Protein AF-A0A2S9GEY0-F1 (afdb_monomer_lite)

Structure (mmCIF, N/CA/C/O backbone):
data_AF-A0A2S9GEY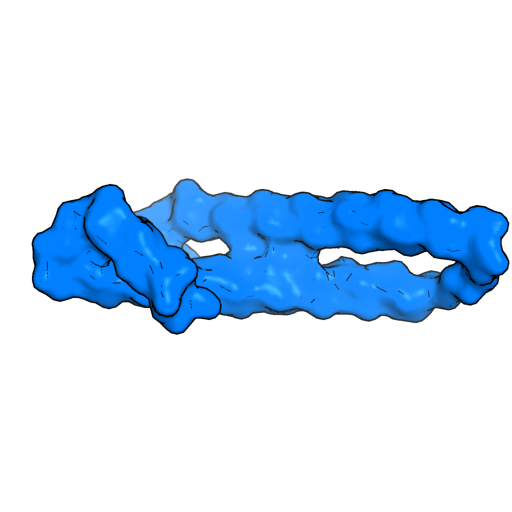0-F1
#
_entry.id   AF-A0A2S9GEY0-F1
#
loop_
_atom_site.group_PDB
_atom_site.id
_atom_site.type_symbol
_atom_site.label_atom_id
_atom_site.label_alt_id
_atom_site.label_comp_id
_atom_site.label_asym_id
_atom_site.label_entity_id
_atom_site.label_seq_id
_atom_site.pdbx_PDB_ins_code
_atom_site.Cartn_x
_atom_site.Cartn_y
_atom_site.Cartn_z
_atom_site.occupancy
_atom_site.B_iso_or_equiv
_atom_site.auth_seq_id
_atom_site.auth_comp_id
_atom_site.auth_asym_id
_atom_site.auth_atom_id
_atom_site.pdbx_PDB_model_num
ATOM 1 N N . ILE A 1 1 ? 0.299 -9.399 14.463 1.00 44.59 1 ILE A N 1
ATOM 2 C CA . ILE A 1 1 ? -0.923 -10.073 14.979 1.00 44.59 1 ILE A CA 1
ATOM 3 C C . ILE A 1 1 ? -1.746 -9.156 15.891 1.00 44.59 1 ILE A C 1
ATOM 5 O O . ILE A 1 1 ? -2.943 -9.064 15.668 1.00 44.59 1 ILE A O 1
ATOM 9 N N . TRP A 1 2 ? -1.139 -8.390 16.808 1.00 50.34 2 TRP A N 1
ATOM 10 C CA . TRP A 1 2 ? -1.878 -7.487 17.712 1.00 50.34 2 TRP A CA 1
ATOM 11 C C . TRP A 1 2 ? -2.426 -6.180 17.086 1.00 50.34 2 TRP A C 1
ATOM 13 O O . TRP A 1 2 ? -3.425 -5.669 17.572 1.00 50.34 2 TRP A O 1
ATOM 23 N N . VAL A 1 3 ? -1.868 -5.671 15.976 1.00 55.94 3 VAL A N 1
ATOM 24 C CA . VAL A 1 3 ? -2.320 -4.398 15.346 1.00 55.94 3 VAL A CA 1
ATOM 25 C C . VAL A 1 3 ? -3.523 -4.568 14.400 1.00 55.94 3 VAL A C 1
ATOM 27 O O . VAL A 1 3 ? -4.392 -3.706 14.315 1.00 55.94 3 VAL A O 1
ATOM 30 N N . PHE A 1 4 ? -3.626 -5.708 13.712 1.00 59.19 4 PHE A N 1
ATOM 31 C CA . PHE A 1 4 ? -4.619 -5.916 12.648 1.00 59.19 4 PHE A CA 1
ATOM 32 C C . PHE A 1 4 ? -5.905 -6.614 13.114 1.00 59.19 4 PHE A C 1
ATOM 34 O O . PHE A 1 4 ? -6.899 -6.594 12.404 1.00 59.19 4 PHE A O 1
ATOM 41 N N . GLY A 1 5 ? -5.948 -7.198 14.317 1.00 60.78 5 GLY A N 1
ATOM 42 C CA . GLY A 1 5 ? -7.176 -7.798 14.869 1.00 60.78 5 GLY A CA 1
ATOM 43 C C . GLY A 1 5 ? -7.755 -8.995 14.092 1.00 60.78 5 GLY A C 1
ATOM 44 O O . GLY A 1 5 ? -8.783 -9.522 14.494 1.00 60.78 5 GLY A O 1
ATOM 45 N N . GLY A 1 6 ? -7.112 -9.453 13.013 1.00 68.25 6 GLY A N 1
ATOM 46 C CA . GLY A 1 6 ? -7.553 -10.603 12.227 1.00 68.25 6 GLY A CA 1
ATOM 47 C C . GLY A 1 6 ? -6.687 -10.843 10.989 1.00 68.25 6 GLY A C 1
ATOM 48 O O . GLY A 1 6 ? -6.046 -9.924 10.478 1.00 68.25 6 GLY A O 1
ATOM 49 N N . LEU A 1 7 ? -6.679 -12.089 10.504 1.00 68.25 7 LEU A N 1
ATOM 50 C CA . LEU A 1 7 ? -5.936 -12.526 9.311 1.00 68.25 7 LEU A CA 1
ATOM 51 C C . LEU A 1 7 ? -6.277 -11.676 8.074 1.00 68.25 7 LEU A C 1
ATOM 53 O O . LEU A 1 7 ? -5.388 -11.310 7.311 1.00 68.25 7 LEU A O 1
ATOM 57 N N . PHE A 1 8 ? -7.548 -11.295 7.924 1.00 69.25 8 PHE A N 1
ATOM 58 C CA . PHE A 1 8 ? -8.036 -10.499 6.796 1.00 69.25 8 PHE A CA 1
ATOM 59 C C . PHE A 1 8 ? -7.417 -9.101 6.720 1.00 69.25 8 PHE A C 1
ATOM 61 O O . PHE A 1 8 ? -7.040 -8.658 5.640 1.00 69.25 8 PHE A O 1
ATOM 68 N N . ALA A 1 9 ? -7.237 -8.426 7.854 1.00 71.25 9 ALA A N 1
ATOM 69 C CA . ALA A 1 9 ? -6.657 -7.087 7.874 1.00 71.25 9 ALA A CA 1
ATOM 70 C C . ALA A 1 9 ? -5.146 -7.100 7.571 1.00 71.25 9 ALA A C 1
ATOM 72 O O . ALA A 1 9 ? -4.627 -6.142 7.011 1.00 71.25 9 ALA A O 1
ATOM 73 N N . ALA A 1 10 ? -4.449 -8.208 7.851 1.00 75.75 10 ALA A N 1
ATOM 74 C CA . ALA A 1 10 ? -3.053 -8.392 7.446 1.00 75.75 10 ALA A CA 1
ATOM 75 C C . ALA A 1 10 ? -2.892 -8.690 5.941 1.00 75.75 10 ALA A C 1
ATOM 77 O O . ALA A 1 10 ? -1.822 -8.445 5.386 1.00 75.75 10 ALA A O 1
ATOM 78 N N . MET A 1 11 ? -3.936 -9.183 5.261 1.00 81.62 11 MET A N 1
ATOM 79 C CA . MET A 1 11 ? -3.892 -9.380 3.807 1.00 81.62 11 MET A CA 1
ATOM 80 C C . MET A 1 11 ? -3.964 -8.066 3.028 1.00 81.62 11 MET A C 1
ATOM 82 O O . MET A 1 11 ? -3.463 -8.016 1.911 1.00 81.62 11 MET A O 1
ATOM 86 N N . VAL A 1 12 ? -4.551 -7.009 3.600 1.00 83.25 12 VAL A N 1
ATOM 87 C CA . VAL A 1 12 ? -4.688 -5.699 2.941 1.00 83.25 12 VAL A CA 1
ATOM 88 C C . VAL A 1 12 ? -3.327 -5.128 2.507 1.00 83.25 12 VAL A C 1
ATOM 90 O O . VAL A 1 12 ? -3.140 -4.947 1.304 1.00 83.25 12 VAL A O 1
ATOM 93 N N . PRO A 1 13 ? -2.335 -4.929 3.401 1.00 82.12 13 PRO A N 1
ATOM 94 C CA . PRO A 1 13 ? -1.018 -4.430 2.996 1.00 82.12 13 PRO A CA 1
ATOM 95 C C . PRO A 1 13 ? -0.291 -5.357 2.022 1.00 82.12 13 PRO A C 1
ATOM 97 O O . PRO A 1 13 ? 0.405 -4.879 1.131 1.00 82.12 13 PRO A O 1
ATOM 100 N N . LEU A 1 14 ? -0.467 -6.676 2.150 1.00 84.12 14 LEU A N 1
ATOM 101 C CA . LEU A 1 14 ? 0.143 -7.637 1.229 1.00 84.12 14 LEU A CA 1
ATOM 102 C C . LEU A 1 14 ? -0.452 -7.536 -0.179 1.00 84.12 14 LEU A C 1
ATOM 104 O O . LEU A 1 14 ? 0.294 -7.541 -1.155 1.00 84.12 14 LEU A O 1
ATOM 108 N N . ALA A 1 15 ? -1.775 -7.413 -0.291 1.00 87.50 15 ALA A N 1
ATOM 109 C CA . ALA A 1 15 ? -2.459 -7.251 -1.567 1.00 87.50 15 ALA A CA 1
ATOM 110 C C . ALA A 1 15 ? -2.088 -5.917 -2.232 1.00 87.50 15 ALA A C 1
ATOM 112 O O . ALA A 1 15 ? -1.750 -5.898 -3.415 1.00 87.50 15 ALA A O 1
ATOM 113 N N . VAL A 1 16 ? -2.080 -4.821 -1.465 1.00 87.38 16 VAL A N 1
ATOM 114 C CA . VAL A 1 16 ? -1.668 -3.494 -1.953 1.00 87.38 16 VAL A CA 1
ATOM 115 C C . VAL A 1 16 ? -0.200 -3.506 -2.385 1.00 87.38 16 VAL A C 1
ATOM 117 O O . VAL A 1 16 ? 0.120 -3.012 -3.463 1.00 87.38 16 VAL A O 1
ATOM 120 N N . GLY A 1 17 ? 0.688 -4.124 -1.602 1.00 86.69 17 GLY A N 1
ATOM 121 C CA . GLY A 1 17 ? 2.108 -4.250 -1.934 1.00 86.69 17 GLY A CA 1
ATOM 122 C C . GLY A 1 17 ? 2.346 -5.078 -3.196 1.00 86.69 17 GLY A C 1
ATOM 123 O O . GLY A 1 17 ? 3.088 -4.655 -4.080 1.00 86.69 17 GLY A O 1
ATOM 124 N N . ALA A 1 18 ? 1.674 -6.224 -3.332 1.00 88.69 18 ALA A N 1
ATOM 125 C CA . ALA A 1 18 ? 1.754 -7.047 -4.537 1.00 88.69 18 ALA A CA 1
ATOM 126 C C . ALA A 1 18 ? 1.243 -6.294 -5.776 1.00 88.69 18 ALA A C 1
ATOM 128 O O . ALA A 1 18 ? 1.885 -6.327 -6.829 1.00 88.69 18 ALA A O 1
ATOM 129 N N . PHE A 1 19 ? 0.130 -5.567 -5.639 1.00 91.75 19 PHE A N 1
ATOM 130 C CA . PHE A 1 19 ? -0.408 -4.731 -6.706 1.00 91.75 19 PHE A CA 1
ATOM 131 C C . PHE A 1 19 ? 0.578 -3.624 -7.101 1.00 91.75 19 PHE A C 1
ATOM 133 O O . PHE A 1 19 ? 0.906 -3.499 -8.281 1.00 91.75 19 PHE A O 1
ATOM 140 N N . ALA A 1 20 ? 1.130 -2.894 -6.129 1.00 88.56 20 ALA A N 1
ATOM 141 C CA . ALA A 1 20 ? 2.121 -1.847 -6.359 1.00 88.56 20 ALA A CA 1
ATOM 142 C C . ALA A 1 20 ? 3.370 -2.383 -7.074 1.00 88.56 20 ALA A C 1
ATOM 144 O O . ALA A 1 20 ? 3.791 -1.809 -8.074 1.00 88.56 20 ALA A O 1
ATOM 145 N N . ILE A 1 21 ? 3.915 -3.523 -6.633 1.00 88.94 21 ILE A N 1
ATOM 146 C CA . ILE A 1 21 ? 5.070 -4.167 -7.276 1.00 88.94 21 ILE A CA 1
ATOM 147 C C . ILE A 1 21 ? 4.739 -4.549 -8.721 1.00 88.94 21 ILE A C 1
ATOM 149 O O . ILE A 1 21 ? 5.510 -4.236 -9.627 1.00 88.94 21 ILE A O 1
ATOM 153 N N . SER A 1 22 ? 3.592 -5.193 -8.956 1.00 91.75 22 SER A N 1
ATOM 154 C CA . SER A 1 22 ? 3.185 -5.590 -10.308 1.00 91.75 22 SER A CA 1
ATOM 155 C C . SER A 1 22 ? 3.015 -4.382 -11.240 1.00 91.75 22 SER A C 1
ATOM 157 O O . SER A 1 22 ? 3.509 -4.405 -12.368 1.00 91.75 22 SER A O 1
ATOM 159 N N . GLY A 1 23 ? 2.414 -3.296 -10.741 1.00 90.38 23 GLY A N 1
ATOM 160 C CA . GLY A 1 23 ? 2.254 -2.035 -11.459 1.00 90.38 23 GLY A CA 1
ATOM 161 C C . GLY A 1 23 ? 3.591 -1.355 -11.746 1.00 90.38 23 GLY A C 1
ATOM 162 O O . GLY A 1 23 ? 3.841 -0.961 -12.882 1.00 90.38 23 GLY A O 1
ATOM 163 N N . SER A 1 24 ? 4.492 -1.282 -10.762 1.00 88.56 24 SER A N 1
ATOM 164 C CA . SER A 1 24 ? 5.841 -0.746 -10.963 1.00 88.56 24 SER A CA 1
ATOM 165 C C . SER A 1 24 ? 6.620 -1.544 -12.001 1.00 88.56 24 SER A C 1
ATOM 167 O O . SER A 1 24 ? 7.220 -0.943 -12.883 1.00 88.56 24 SER A O 1
ATOM 169 N N . VAL A 1 25 ? 6.583 -2.879 -11.961 1.00 90.06 25 VAL A N 1
ATOM 170 C CA . VAL A 1 25 ? 7.251 -3.714 -12.973 1.00 90.06 25 VAL A CA 1
ATOM 171 C C . VAL A 1 25 ? 6.666 -3.466 -14.364 1.00 90.06 25 VAL A C 1
ATOM 173 O O . VAL A 1 25 ? 7.428 -3.339 -15.321 1.00 90.06 25 VAL A O 1
ATOM 176 N N . ALA A 1 26 ? 5.340 -3.360 -14.487 1.00 92.44 26 ALA A N 1
ATOM 177 C CA . ALA A 1 26 ? 4.682 -3.070 -15.759 1.00 92.44 26 ALA A CA 1
ATOM 178 C C . ALA A 1 26 ? 5.069 -1.687 -16.313 1.00 92.44 26 ALA A C 1
ATOM 180 O O . ALA A 1 26 ? 5.405 -1.564 -17.487 1.00 92.44 26 ALA A O 1
ATOM 181 N N . ILE A 1 27 ? 5.094 -0.656 -15.466 1.00 91.38 27 ILE A N 1
ATOM 182 C CA . ILE A 1 27 ? 5.498 0.699 -15.861 1.00 91.38 27 ILE A CA 1
ATOM 183 C C . ILE A 1 27 ? 6.982 0.734 -16.243 1.00 91.38 27 ILE A C 1
ATOM 185 O O . ILE A 1 27 ? 7.334 1.287 -17.282 1.00 91.38 27 ILE A O 1
ATOM 189 N N . LEU A 1 28 ? 7.855 0.111 -15.446 1.00 90.12 28 LEU A N 1
ATOM 190 C CA . LEU A 1 28 ? 9.288 0.041 -15.742 1.00 90.12 28 LEU A CA 1
ATOM 191 C C . LEU A 1 28 ? 9.560 -0.714 -17.046 1.00 90.12 28 LEU A C 1
ATOM 193 O O . LEU A 1 28 ? 10.455 -0.319 -17.783 1.00 90.12 28 LEU A O 1
ATOM 197 N N . ARG A 1 29 ? 8.776 -1.755 -17.362 1.00 88.81 29 ARG A N 1
ATOM 198 C CA . ARG A 1 29 ? 8.829 -2.459 -18.654 1.00 88.81 29 ARG A CA 1
ATOM 199 C C . ARG A 1 29 ? 8.527 -1.526 -19.822 1.00 88.81 29 ARG A C 1
ATOM 201 O O . ARG A 1 29 ? 9.285 -1.536 -20.779 1.00 88.81 29 ARG A O 1
ATOM 208 N N . ILE A 1 30 ? 7.474 -0.715 -19.721 1.00 92.12 30 ILE A N 1
ATOM 209 C CA . ILE A 1 30 ? 7.105 0.252 -20.766 1.00 92.12 30 ILE A CA 1
ATOM 210 C C . ILE A 1 30 ? 8.203 1.308 -20.925 1.00 92.12 30 ILE A C 1
ATOM 212 O O . ILE A 1 30 ? 8.617 1.608 -22.037 1.00 92.12 30 ILE A O 1
ATOM 216 N N . ILE A 1 31 ? 8.720 1.851 -19.820 1.00 91.06 31 ILE A N 1
ATOM 217 C CA . ILE A 1 31 ? 9.805 2.844 -19.861 1.00 91.06 31 ILE A CA 1
ATOM 218 C C . ILE A 1 31 ? 11.072 2.244 -20.481 1.00 91.06 31 ILE A C 1
ATOM 220 O O . ILE A 1 31 ? 11.751 2.926 -21.246 1.00 91.06 31 ILE A O 1
ATOM 224 N N . ALA A 1 32 ? 11.361 0.970 -20.199 1.00 89.31 32 ALA A N 1
ATOM 225 C CA . ALA A 1 32 ? 12.521 0.264 -20.735 1.00 89.31 32 ALA A CA 1
ATOM 226 C C . ALA A 1 32 ? 12.507 0.110 -22.268 1.00 89.31 32 ALA A C 1
ATOM 228 O O . ALA A 1 32 ? 13.552 -0.155 -22.854 1.00 89.31 32 ALA A O 1
ATOM 229 N N . GLU A 1 33 ? 11.359 0.301 -22.928 1.00 90.81 33 GLU A N 1
ATOM 230 C CA . GLU A 1 33 ? 11.278 0.348 -24.396 1.00 90.81 33 GLU A CA 1
ATOM 231 C C . GLU A 1 33 ? 11.844 1.655 -24.974 1.00 90.81 33 GLU A C 1
ATOM 233 O O . GLU A 1 33 ? 12.248 1.691 -26.136 1.00 90.81 33 GLU A O 1
ATOM 238 N N . PHE A 1 34 ? 11.906 2.721 -24.168 1.00 93.06 34 PHE A N 1
ATOM 239 C CA . PHE A 1 34 ? 12.326 4.059 -24.598 1.00 93.06 34 PHE A CA 1
ATOM 240 C C . PHE A 1 34 ? 13.615 4.548 -23.923 1.00 93.06 34 PHE A C 1
ATOM 242 O O . PHE A 1 34 ? 14.269 5.448 -24.448 1.00 93.06 34 PHE A O 1
ATOM 249 N N . ALA A 1 35 ? 13.983 3.993 -22.765 1.00 89.69 35 ALA A N 1
ATOM 250 C CA . ALA A 1 35 ? 15.147 4.407 -21.987 1.00 89.69 35 ALA A CA 1
ATOM 251 C C . ALA A 1 35 ? 15.800 3.226 -21.254 1.00 89.69 35 ALA A C 1
ATOM 253 O O . ALA A 1 35 ? 15.125 2.292 -20.831 1.00 89.69 35 ALA A O 1
ATOM 254 N N . GLU A 1 36 ? 17.113 3.285 -21.028 1.00 84.56 36 GLU A N 1
ATOM 255 C CA . GLU A 1 36 ? 17.803 2.278 -20.219 1.00 84.56 36 GLU A CA 1
ATOM 256 C C . GLU A 1 36 ? 17.446 2.431 -18.735 1.00 84.56 36 GLU A C 1
ATOM 258 O O . GLU A 1 36 ? 17.763 3.429 -18.084 1.00 84.56 36 GLU A O 1
ATOM 263 N N . VAL A 1 37 ? 16.778 1.416 -18.186 1.00 85.19 37 VAL A N 1
ATOM 264 C CA . VAL A 1 37 ? 16.378 1.374 -16.777 1.00 85.19 37 VAL A CA 1
ATOM 265 C C . VAL A 1 37 ? 17.399 0.569 -15.977 1.00 85.19 37 VAL A C 1
ATOM 267 O O . VAL A 1 37 ? 17.647 -0.606 -16.244 1.00 85.19 37 VAL A O 1
ATOM 270 N N . SER A 1 38 ? 17.967 1.194 -14.946 1.00 89.44 38 SER A N 1
ATOM 271 C CA . SER A 1 38 ? 18.896 0.540 -14.022 1.00 89.44 38 SER A CA 1
ATOM 272 C C . SER A 1 38 ? 18.203 -0.527 -13.166 1.00 89.44 38 SER A C 1
ATOM 274 O O . SER A 1 38 ? 17.112 -0.306 -12.638 1.00 89.44 38 SER A O 1
ATOM 276 N N . VAL A 1 39 ? 18.891 -1.646 -12.913 1.00 85.62 39 VAL A N 1
ATOM 277 C CA . VAL A 1 39 ? 18.457 -2.681 -11.950 1.00 85.62 39 VAL A CA 1
ATOM 278 C C . VAL A 1 39 ? 18.239 -2.088 -10.550 1.00 85.62 39 VAL A C 1
ATOM 280 O O . VAL A 1 39 ? 17.372 -2.541 -9.807 1.00 85.62 39 VAL A O 1
ATOM 283 N N . PHE A 1 40 ? 18.965 -1.021 -10.204 1.00 89.88 40 PHE A N 1
ATOM 284 C CA . PHE A 1 40 ? 18.771 -0.305 -8.945 1.00 89.88 40 PHE A CA 1
ATOM 285 C C . PHE A 1 40 ? 17.379 0.335 -8.843 1.00 89.88 40 PHE A C 1
ATOM 287 O O . PHE A 1 40 ? 16.779 0.313 -7.771 1.00 89.88 40 PHE A O 1
ATOM 294 N N . ALA A 1 41 ? 16.828 0.841 -9.953 1.00 87.81 41 ALA A N 1
ATOM 295 C CA . ALA A 1 41 ? 15.487 1.421 -9.978 1.00 87.81 41 ALA A CA 1
ATOM 296 C C . ALA A 1 41 ? 14.413 0.367 -9.677 1.00 87.81 41 ALA A C 1
ATOM 298 O O . ALA A 1 41 ? 13.481 0.643 -8.926 1.00 87.81 41 ALA A O 1
ATOM 299 N N . LEU A 1 42 ? 14.574 -0.855 -10.196 1.00 86.19 42 LEU A N 1
ATOM 300 C CA . LEU A 1 42 ? 13.676 -1.970 -9.893 1.00 86.19 42 LEU A CA 1
ATOM 301 C C . LEU A 1 42 ? 13.725 -2.341 -8.405 1.00 86.19 42 LEU A C 1
ATOM 303 O O . LEU A 1 42 ? 12.682 -2.460 -7.763 1.00 86.19 42 LEU A O 1
ATOM 307 N N . THR A 1 43 ? 14.927 -2.478 -7.842 1.00 89.00 43 THR A N 1
ATOM 308 C CA . THR A 1 43 ? 15.105 -2.799 -6.419 1.00 89.00 43 THR A CA 1
ATOM 309 C C . THR A 1 43 ? 14.515 -1.715 -5.516 1.00 89.00 43 THR A C 1
ATOM 311 O O . THR A 1 43 ? 13.814 -2.037 -4.556 1.00 89.00 43 THR A O 1
ATOM 314 N N . LEU A 1 44 ? 14.734 -0.435 -5.841 1.00 91.56 44 LEU A N 1
ATOM 315 C CA . LEU A 1 44 ? 14.128 0.683 -5.117 1.00 91.56 44 LEU A CA 1
ATOM 316 C C . LEU A 1 44 ? 12.605 0.709 -5.250 1.00 91.56 44 LEU A C 1
ATOM 318 O O . LEU A 1 44 ? 11.926 0.935 -4.255 1.00 91.56 44 LEU A O 1
ATOM 322 N N . ALA A 1 45 ? 12.059 0.461 -6.442 1.00 89.00 45 ALA A N 1
ATOM 323 C CA . ALA A 1 45 ? 10.615 0.444 -6.658 1.00 89.00 45 ALA A CA 1
ATOM 324 C C . ALA A 1 45 ? 9.932 -0.635 -5.809 1.00 89.00 45 ALA A C 1
ATOM 326 O O . ALA A 1 45 ? 8.910 -0.367 -5.185 1.00 89.00 45 ALA A O 1
ATOM 327 N N . VAL A 1 46 ? 10.521 -1.831 -5.722 1.00 87.81 46 VAL A N 1
ATOM 328 C CA . VAL A 1 46 ? 10.006 -2.905 -4.863 1.00 87.81 46 VAL A CA 1
ATOM 329 C C . VAL A 1 46 ? 10.130 -2.536 -3.385 1.00 87.81 46 VAL A C 1
ATOM 331 O O . VAL A 1 46 ? 9.154 -2.656 -2.646 1.00 87.81 46 VAL A O 1
ATOM 334 N N . ALA A 1 47 ? 11.303 -2.065 -2.951 1.00 91.94 47 ALA A N 1
ATOM 335 C CA . ALA A 1 47 ? 11.549 -1.720 -1.552 1.00 91.94 47 ALA A CA 1
ATOM 336 C C . ALA A 1 47 ? 10.642 -0.577 -1.068 1.00 91.94 47 ALA A C 1
ATOM 338 O O . ALA A 1 47 ? 9.975 -0.712 -0.043 1.00 91.94 47 ALA A O 1
ATOM 339 N N . MET A 1 48 ? 10.566 0.522 -1.826 1.00 92.19 48 MET A N 1
ATOM 340 C CA . MET A 1 48 ? 9.678 1.642 -1.509 1.00 92.19 48 MET A CA 1
ATOM 341 C C . MET A 1 48 ? 8.209 1.270 -1.682 1.00 92.19 48 MET A C 1
ATOM 343 O O . MET A 1 48 ? 7.399 1.636 -0.842 1.00 92.19 48 MET A O 1
ATOM 347 N N . GLY A 1 49 ? 7.847 0.534 -2.736 1.00 87.38 49 GLY A N 1
ATOM 348 C CA . GLY A 1 49 ? 6.465 0.125 -2.982 1.00 87.38 49 GLY A CA 1
ATOM 349 C C . GLY A 1 49 ? 5.909 -0.722 -1.841 1.00 87.38 49 GLY A C 1
ATOM 350 O O . GLY A 1 49 ? 4.785 -0.498 -1.398 1.00 87.38 49 GLY A O 1
ATOM 351 N N . LEU A 1 50 ? 6.719 -1.639 -1.307 1.00 89.12 50 LEU A N 1
ATOM 352 C CA . LEU A 1 50 ? 6.343 -2.427 -0.140 1.00 89.12 50 LEU A CA 1
ATOM 353 C C . LEU A 1 50 ? 6.262 -1.570 1.132 1.00 89.12 50 LEU A C 1
ATOM 355 O O . LEU A 1 50 ? 5.292 -1.700 1.873 1.00 89.12 50 LEU A O 1
ATOM 359 N N . ALA A 1 51 ? 7.241 -0.690 1.372 1.00 91.31 51 ALA A N 1
ATOM 360 C CA . ALA A 1 51 ? 7.239 0.200 2.535 1.00 91.31 51 ALA A CA 1
ATOM 361 C C . ALA A 1 51 ? 5.991 1.098 2.554 1.00 91.31 51 ALA A C 1
ATOM 363 O O . ALA A 1 51 ? 5.228 1.082 3.516 1.00 91.31 51 ALA A O 1
ATOM 364 N N . LEU A 1 52 ? 5.713 1.779 1.440 1.00 90.62 52 LEU A N 1
ATOM 365 C CA . LEU A 1 52 ? 4.540 2.636 1.284 1.00 90.62 52 LEU A CA 1
ATOM 366 C C . LEU A 1 52 ? 3.236 1.847 1.426 1.00 90.62 52 LEU A C 1
ATOM 368 O O . LEU A 1 52 ? 2.316 2.310 2.092 1.00 90.62 52 LEU A O 1
ATOM 372 N N . ALA A 1 53 ? 3.139 0.650 0.838 1.00 87.62 53 ALA A N 1
ATOM 373 C CA . ALA A 1 53 ? 1.938 -0.174 0.957 1.00 87.62 53 ALA A CA 1
ATOM 374 C C . ALA A 1 53 ? 1.627 -0.536 2.416 1.00 87.62 53 ALA A C 1
ATOM 376 O O . ALA A 1 53 ? 0.463 -0.518 2.824 1.00 87.62 53 ALA A O 1
ATOM 377 N N . VAL A 1 54 ? 2.659 -0.846 3.203 1.00 86.88 54 VAL A N 1
ATOM 378 C CA . VAL A 1 54 ? 2.524 -1.137 4.632 1.00 86.88 54 VAL A CA 1
ATOM 379 C C . VAL A 1 54 ? 2.123 0.122 5.396 1.00 86.88 54 VAL A C 1
ATOM 381 O O . VAL A 1 54 ? 1.134 0.079 6.128 1.00 86.88 54 VAL A O 1
ATOM 384 N N . ASP A 1 55 ? 2.822 1.237 5.183 1.00 88.69 55 ASP A N 1
ATOM 385 C CA . ASP A 1 55 ? 2.579 2.500 5.887 1.00 88.69 55 ASP A CA 1
ATOM 386 C C . ASP A 1 55 ? 1.166 3.041 5.621 1.00 88.69 55 ASP A C 1
ATOM 388 O O . ASP A 1 55 ? 0.427 3.339 6.563 1.00 88.69 55 ASP A O 1
ATOM 392 N N . TYR A 1 56 ? 0.733 3.078 4.356 1.00 85.81 56 TYR A N 1
ATOM 393 C CA . TYR A 1 56 ? -0.615 3.525 3.991 1.00 85.81 56 TYR A CA 1
ATOM 394 C C . TYR A 1 56 ? -1.699 2.584 4.507 1.00 85.81 56 TYR A C 1
ATOM 396 O O . TYR A 1 56 ? -2.726 3.049 4.998 1.00 85.81 56 TYR A O 1
ATOM 404 N N . SER A 1 57 ? -1.487 1.267 4.447 1.00 85.81 57 SER A N 1
ATOM 405 C CA . SER A 1 57 ? -2.469 0.319 4.983 1.00 85.81 57 SER A CA 1
ATOM 406 C C . SER A 1 57 ? -2.600 0.442 6.499 1.00 85.81 57 SER A C 1
ATOM 408 O O . SER A 1 57 ? -3.706 0.340 7.025 1.00 85.81 57 SER A O 1
ATOM 410 N N . LEU A 1 58 ? -1.493 0.674 7.211 1.00 86.56 58 LEU A N 1
ATOM 411 C CA . LEU A 1 58 ? -1.513 0.911 8.652 1.00 86.56 58 LEU A CA 1
ATOM 412 C C . LEU A 1 58 ? -2.245 2.210 8.993 1.00 86.56 58 LEU A C 1
ATOM 414 O O . LEU A 1 58 ? -3.095 2.191 9.881 1.00 86.56 58 LEU A O 1
ATOM 418 N N . LEU A 1 59 ? -1.970 3.301 8.273 1.00 87.50 59 LEU A N 1
ATOM 419 C CA . LEU A 1 59 ? -2.659 4.580 8.453 1.00 87.50 59 LEU A CA 1
ATOM 420 C C . LEU A 1 59 ? -4.171 4.436 8.222 1.00 87.50 59 LEU A C 1
ATOM 422 O O . LEU A 1 59 ? -4.971 4.829 9.072 1.00 87.50 59 LEU A O 1
ATOM 426 N N . LEU A 1 60 ? -4.555 3.806 7.108 1.00 84.62 60 LEU A N 1
ATOM 427 C CA . LEU A 1 60 ? -5.948 3.599 6.721 1.00 84.62 60 LEU A CA 1
ATOM 428 C C . LEU A 1 60 ? -6.695 2.748 7.756 1.00 84.62 60 LEU A C 1
ATOM 430 O O . LEU A 1 60 ? -7.777 3.113 8.208 1.00 84.62 60 LEU A O 1
ATOM 434 N N . VAL A 1 61 ? -6.099 1.628 8.178 1.00 83.00 61 VAL A N 1
ATOM 435 C CA . VAL A 1 61 ? -6.692 0.746 9.193 1.00 83.00 61 VAL A CA 1
ATOM 436 C C . VAL A 1 61 ? -6.757 1.442 10.551 1.00 83.00 61 VAL A C 1
ATOM 438 O O . VAL A 1 61 ? -7.754 1.288 11.251 1.00 83.00 61 VAL A O 1
ATOM 441 N N . SER A 1 62 ? -5.739 2.216 10.933 1.00 84.75 62 SER A N 1
ATOM 442 C CA . SER A 1 62 ? -5.739 2.970 12.191 1.00 84.75 62 SER A CA 1
ATOM 443 C C . SER A 1 62 ? -6.898 3.965 12.243 1.00 84.75 62 SER A C 1
ATOM 445 O O . SER A 1 62 ? -7.647 3.970 13.216 1.00 84.75 62 SER A O 1
ATOM 447 N N . ARG A 1 63 ? -7.091 4.750 11.177 1.00 84.25 63 ARG A N 1
ATOM 448 C CA . ARG A 1 63 ? -8.187 5.726 11.073 1.00 84.25 63 ARG A CA 1
ATOM 449 C C . ARG A 1 63 ? -9.560 5.075 11.037 1.00 84.25 63 ARG A C 1
ATOM 451 O O . ARG A 1 63 ? -10.459 5.499 11.756 1.00 84.25 63 ARG A O 1
ATOM 458 N N . TYR A 1 64 ? -9.698 3.994 10.278 1.00 81.44 64 TYR A N 1
ATOM 459 C CA . TYR A 1 64 ? -10.941 3.234 10.249 1.00 81.44 64 TYR A CA 1
ATOM 460 C C . TYR A 1 64 ? -11.310 2.695 11.637 1.00 81.44 64 TYR A C 1
ATOM 462 O O . TYR A 1 64 ? -12.469 2.745 12.041 1.00 81.44 64 TYR A O 1
ATOM 470 N N . ARG A 1 65 ? -10.323 2.204 12.399 1.00 81.81 65 ARG A N 1
ATOM 471 C CA . ARG A 1 65 ? -10.549 1.704 13.762 1.00 81.81 65 ARG A CA 1
ATOM 472 C C . ARG A 1 65 ? -10.891 2.814 14.754 1.00 81.81 65 ARG A C 1
ATOM 474 O O . ARG A 1 65 ? -11.703 2.546 15.634 1.00 81.81 65 ARG A O 1
ATOM 481 N N . GLU A 1 66 ? -10.309 4.006 14.620 1.00 84.19 66 GLU A N 1
ATOM 482 C CA . GLU A 1 66 ? -10.719 5.190 15.395 1.00 84.19 66 GLU A CA 1
ATOM 483 C C . GLU A 1 66 ? -12.191 5.531 15.131 1.00 84.19 66 GLU A C 1
ATOM 485 O O . GLU A 1 66 ? -12.981 5.547 16.067 1.00 84.19 66 GLU A O 1
ATOM 490 N N . GLU A 1 67 ? -12.595 5.685 13.866 1.00 81.56 67 GLU A N 1
ATOM 491 C CA . GLU A 1 67 ? -13.975 6.065 13.516 1.00 81.56 67 GLU A CA 1
ATOM 492 C C . GLU A 1 67 ? -15.015 5.027 13.966 1.00 81.56 67 GLU A C 1
ATOM 494 O O . GLU A 1 67 ? -16.092 5.393 14.438 1.00 81.56 67 GLU A O 1
ATOM 499 N N . VAL A 1 68 ? -14.707 3.729 13.852 1.00 83.00 68 VAL A N 1
ATOM 500 C CA . VAL A 1 68 ? -15.582 2.659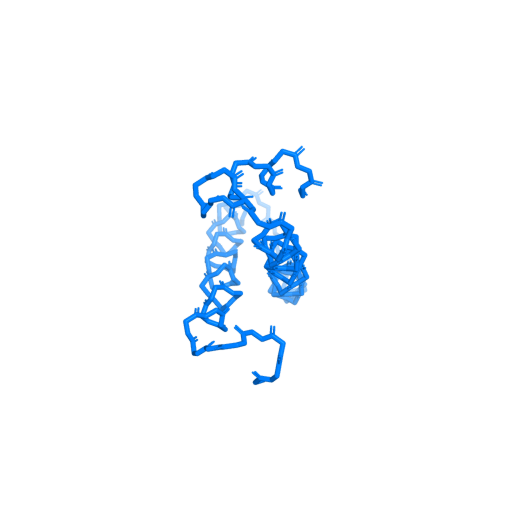 14.366 1.00 83.00 68 VAL A CA 1
ATOM 501 C C . VAL A 1 68 ? -15.619 2.661 15.900 1.00 83.00 68 VAL A C 1
ATOM 503 O O . VAL A 1 68 ? -16.672 2.414 16.487 1.00 83.00 68 VAL A O 1
ATOM 506 N N . GLY A 1 69 ? -14.493 2.950 16.561 1.00 81.88 69 GLY A N 1
ATOM 507 C CA . GLY A 1 69 ? -14.412 3.087 18.019 1.00 81.88 69 GLY A CA 1
ATOM 508 C C . GLY A 1 69 ? -15.231 4.263 18.558 1.00 81.88 69 GLY A C 1
ATOM 509 O O . GLY A 1 69 ? -15.861 4.133 19.606 1.00 81.88 69 GLY A O 1
ATOM 510 N N . ASP A 1 70 ? -15.304 5.354 17.795 1.00 83.56 70 ASP A N 1
ATOM 511 C CA . ASP A 1 70 ? -16.131 6.533 18.080 1.00 83.56 70 ASP A CA 1
ATOM 512 C C . ASP A 1 70 ? -17.634 6.305 17.800 1.00 83.56 70 ASP A C 1
ATOM 514 O O . ASP A 1 70 ? -18.458 7.205 17.980 1.00 83.56 70 ASP A O 1
ATOM 518 N N . GLY A 1 71 ? -18.017 5.086 17.402 1.00 82.12 71 GLY A N 1
ATOM 519 C CA . GLY A 1 71 ? -19.407 4.665 17.221 1.00 82.12 71 GLY A CA 1
ATOM 520 C C . GLY A 1 71 ? -19.9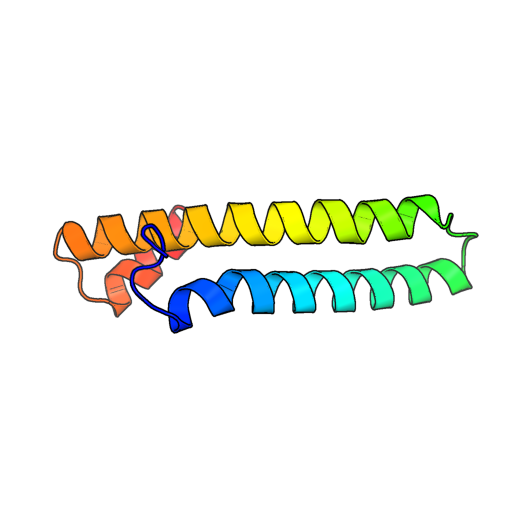67 4.899 15.818 1.00 82.12 71 GLY A C 1
ATOM 521 O O . GLY A 1 71 ? -21.179 4.782 15.627 1.00 82.12 71 GLY A O 1
ATOM 522 N N . SER A 1 72 ? -19.123 5.221 14.831 1.00 80.88 72 SER A N 1
ATOM 523 C CA . SER A 1 72 ? -19.560 5.348 13.440 1.00 80.88 72 SER A CA 1
ATOM 524 C C . SER A 1 72 ? -19.907 3.982 12.841 1.00 80.88 72 SER A C 1
ATOM 526 O O . SER A 1 72 ? -19.179 3.002 13.002 1.00 80.88 72 SER A O 1
ATOM 528 N N . ASP A 1 73 ? -21.009 3.932 12.089 1.00 85.56 73 ASP A N 1
ATOM 529 C CA . ASP A 1 73 ? -21.372 2.771 11.270 1.00 85.56 73 ASP A CA 1
ATOM 530 C C . ASP A 1 73 ? -20.248 2.457 10.253 1.00 85.56 73 ASP A C 1
ATOM 532 O O . ASP A 1 73 ? -19.673 3.409 9.711 1.00 85.56 73 ASP A O 1
ATOM 536 N N . PRO A 1 74 ? -19.917 1.180 9.973 1.00 78.25 74 PRO A N 1
ATOM 537 C CA . PRO A 1 74 ? -18.833 0.788 9.065 1.00 78.25 74 PRO A CA 1
ATOM 538 C C . PRO A 1 74 ? -18.778 1.554 7.734 1.00 78.25 74 PRO A C 1
ATOM 540 O O . PRO A 1 74 ? -17.694 1.958 7.305 1.00 78.25 74 PRO A O 1
ATOM 543 N N . ASP A 1 75 ? -19.926 1.816 7.102 1.00 81.31 75 ASP A N 1
ATOM 544 C CA . ASP A 1 75 ? -19.981 2.562 5.836 1.00 81.31 75 ASP A CA 1
ATOM 545 C C . ASP A 1 75 ? -19.609 4.044 6.014 1.00 81.31 75 ASP A C 1
ATOM 547 O O . ASP A 1 75 ? -18.903 4.637 5.190 1.00 81.31 75 ASP A O 1
ATOM 551 N N . ASN A 1 76 ? -20.047 4.656 7.117 1.00 79.31 76 ASN A N 1
ATOM 552 C CA . ASN A 1 76 ? -19.702 6.038 7.449 1.00 79.31 76 ASN A CA 1
ATOM 553 C C . ASN A 1 76 ? -18.242 6.165 7.893 1.00 79.31 76 ASN A C 1
ATOM 555 O O . ASN A 1 76 ? -17.564 7.110 7.485 1.00 79.31 76 ASN A O 1
ATOM 559 N N . ALA A 1 77 ? -17.743 5.198 8.665 1.00 79.19 77 ALA A N 1
ATOM 560 C CA . ALA A 1 77 ? -16.351 5.132 9.089 1.00 79.19 77 ALA A CA 1
ATOM 561 C C . ALA A 1 77 ? -15.409 5.026 7.882 1.00 79.19 77 ALA A C 1
ATOM 563 O O . ALA A 1 77 ? -14.420 5.757 7.804 1.00 79.19 77 ALA A O 1
ATOM 564 N N . LEU A 1 78 ? -15.747 4.189 6.892 1.00 81.06 78 LEU A N 1
ATOM 565 C CA . LEU A 1 78 ? -14.973 4.071 5.656 1.00 81.06 78 LEU A CA 1
ATOM 566 C C . LEU A 1 78 ? -14.972 5.385 4.868 1.00 81.06 78 LEU A C 1
ATOM 568 O O . LEU A 1 78 ? -13.909 5.860 4.471 1.00 81.06 78 LEU A O 1
ATOM 572 N N . ARG A 1 79 ? -16.141 6.011 4.675 1.00 82.56 79 ARG A N 1
ATOM 573 C CA . ARG A 1 79 ? -16.245 7.299 3.966 1.00 82.56 79 ARG A CA 1
ATOM 574 C C . ARG A 1 79 ? -15.426 8.402 4.629 1.00 82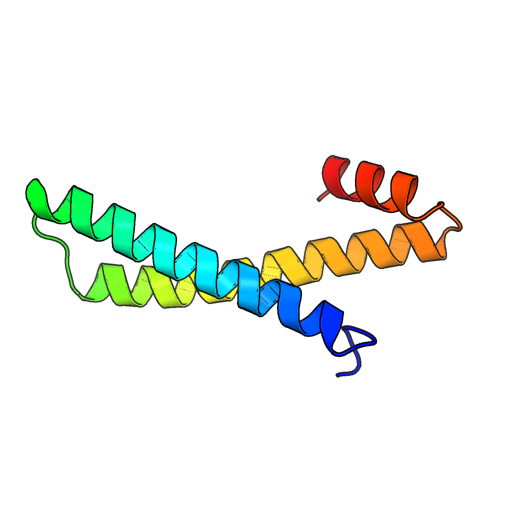.56 79 ARG A C 1
ATOM 576 O O . ARG A 1 79 ? -14.737 9.136 3.928 1.00 82.56 79 ARG A O 1
ATOM 583 N N . ARG A 1 80 ? -15.484 8.521 5.958 1.00 80.69 80 ARG A N 1
ATOM 584 C CA . ARG A 1 80 ? -14.711 9.519 6.714 1.00 80.69 80 ARG A CA 1
ATOM 585 C C . ARG A 1 80 ? -13.215 9.249 6.681 1.00 80.69 80 ARG A C 1
ATOM 587 O O . ARG A 1 80 ? -12.437 10.178 6.470 1.00 80.69 80 ARG A O 1
ATOM 594 N N . THR A 1 81 ? -12.828 7.983 6.804 1.00 80.69 81 THR A N 1
ATOM 595 C CA . THR A 1 81 ? -11.432 7.556 6.669 1.00 80.69 81 THR A CA 1
ATOM 596 C C . THR A 1 81 ? -10.874 7.965 5.308 1.00 80.69 81 THR A C 1
ATOM 598 O O . THR A 1 81 ? -9.844 8.620 5.253 1.00 80.69 81 THR A O 1
ATOM 601 N N . MET A 1 82 ? -11.596 7.698 4.214 1.00 84.94 82 MET A N 1
ATOM 602 C CA . MET A 1 82 ? -11.170 8.080 2.857 1.00 84.94 82 MET A CA 1
ATOM 603 C C . MET A 1 82 ? -11.119 9.599 2.625 1.00 84.94 82 MET A C 1
ATOM 605 O O . MET A 1 82 ? -10.539 10.049 1.644 1.00 84.94 82 MET A O 1
ATOM 609 N N . HIS A 1 83 ? -11.752 10.395 3.488 1.00 81.69 83 HIS A N 1
ATOM 610 C CA . HIS A 1 83 ? -11.753 11.855 3.395 1.00 81.69 83 HIS A CA 1
ATOM 611 C C . HIS A 1 83 ? -10.626 12.511 4.217 1.00 81.69 83 HIS A C 1
ATOM 613 O O . HIS A 1 83 ? -10.429 13.723 4.115 1.00 81.69 83 HIS A O 1
ATOM 619 N N . THR A 1 84 ? -9.937 11.741 5.068 1.00 73.69 84 THR A N 1
ATOM 620 C CA . THR A 1 84 ? -8.967 12.247 6.059 1.00 73.69 84 THR A CA 1
ATOM 621 C C . THR A 1 84 ? -7.615 11.528 6.052 1.00 73.69 84 THR A C 1
ATOM 623 O O . THR A 1 84 ? -6.646 12.092 6.564 1.00 73.69 84 THR A O 1
ATOM 626 N N . ALA A 1 85 ? -7.544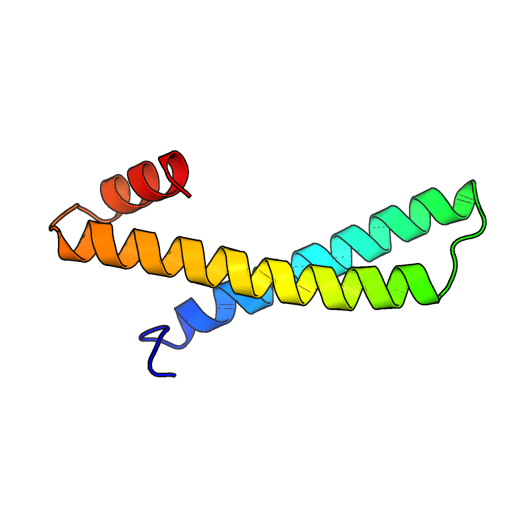 10.318 5.493 1.00 63.38 85 ALA A N 1
ATOM 627 C CA . ALA A 1 85 ? -6.317 9.585 5.175 1.00 63.38 85 ALA A CA 1
ATOM 628 C C . ALA A 1 85 ? -5.872 9.876 3.736 1.00 63.38 85 ALA A C 1
ATOM 630 O O . ALA A 1 85 ? -4.643 9.982 3.528 1.00 63.38 85 ALA A O 1
#

Secondary structure (DSSP, 8-state):
-TTTSSHHHHHHHHHHHHHHHHHHHHHHHHHTTTS---HHHHHHHHHHHHHHHHHHHHHHHHHHHHHHHTT--HHHHHHHHHHH-

Sequence (85 aa):
IWV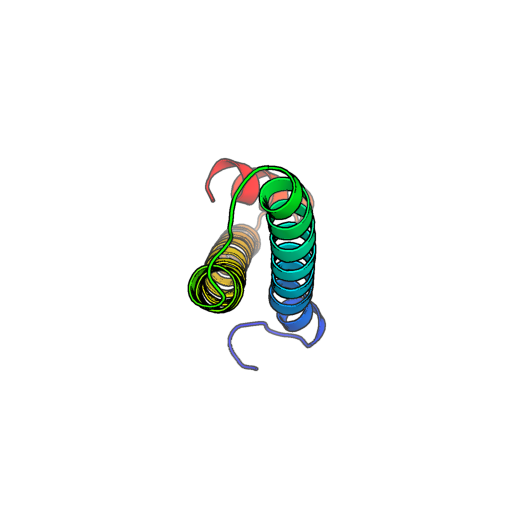FGGLFAAMVPLAVGAFAISGSVAILRIIAEFAEVSVFALTLAVAMGLALAVDYSLLLVSRYREEVGDGSDPDNALRRTMHTA

Foldseek 3Di:
DVLQPDPVLVVQLVVQLVVQLVVQVVVVVVVVVPDPDDPVSNVCSSVVSSVVSVVVSSQLSVQLVVCVVVVDDSVVSNVVSVVPD

pLDDT: mean 83.18, std 9.44, range [44.59, 93.06]

Radius of gyration: 16.54 Å; chains: 1; bounding box: 40×25×43 Å